Protein AF-A0A851IN87-F1 (afdb_monomer_lite)

Radius of gyration: 16.34 Å; chains: 1; bounding box: 38×36×39 Å

Secondary structure (DSSP, 8-state):
-HHHHHHHHHHHHHHTT--S----HHHHHHHHHH-TT-HHHHHHHHHHHHHHHHTPPEEEEEEEETTEEEEEEEETTEEEEEETTEEEEEEE-SSSEEEEEEEEEETTEEEEE-HHHHHHHHHTT-TTHHHHHHHHHHHHHHH-TTEEPPHHHHHHHTT--

Structure (mmCIF, N/CA/C/O backbone):
data_AF-A0A851IN87-F1
#
_entry.id   AF-A0A851IN87-F1
#
loop_
_atom_site.group_PDB
_atom_site.id
_atom_site.type_symbol
_atom_site.label_atom_id
_atom_site.label_alt_id
_atom_site.label_comp_id
_atom_site.label_asym_id
_atom_site.label_entity_id
_atom_site.label_seq_id
_atom_site.pdbx_PDB_ins_code
_atom_site.Cartn_x
_atom_site.Cartn_y
_atom_site.Cartn_z
_atom_site.occupancy
_atom_site.B_iso_or_equiv
_atom_site.auth_seq_id
_atom_site.auth_comp_id
_atom_site.auth_asym_id
_atom_site.auth_atom_id
_atom_site.pdbx_PDB_model_num
ATOM 1 N N . MET A 1 1 ? 24.104 13.367 -6.717 1.00 40.41 1 MET A N 1
ATOM 2 C CA . MET A 1 1 ? 24.932 12.314 -6.075 1.00 40.41 1 MET A CA 1
ATOM 3 C C . MET A 1 1 ? 24.944 12.379 -4.543 1.00 40.41 1 MET A C 1
ATOM 5 O O . MET A 1 1 ? 24.810 11.331 -3.934 1.00 40.41 1 MET A O 1
ATOM 9 N N . LYS A 1 2 ? 25.001 13.558 -3.898 1.00 27.25 2 LYS A N 1
ATOM 10 C CA . LYS A 1 2 ? 25.025 13.669 -2.419 1.00 27.25 2 LYS A CA 1
ATOM 11 C C . LYS A 1 2 ? 23.748 13.186 -1.693 1.00 27.25 2 LYS A C 1
ATOM 13 O O . LYS A 1 2 ? 23.865 12.519 -0.676 1.00 27.25 2 LYS A O 1
ATOM 18 N N . LYS A 1 3 ? 22.544 13.428 -2.243 1.00 33.16 3 LYS A N 1
ATOM 19 C CA . LYS A 1 3 ? 21.268 12.929 -1.669 1.00 33.16 3 LYS A CA 1
ATOM 20 C C . LYS A 1 3 ? 21.149 11.391 -1.667 1.00 33.16 3 LYS A C 1
ATOM 22 O O . LYS A 1 3 ? 20.594 10.836 -0.731 1.00 33.16 3 LYS A O 1
ATOM 27 N N . LYS A 1 4 ? 21.722 10.712 -2.674 1.00 37.81 4 LYS A N 1
ATOM 28 C CA . LYS A 1 4 ? 21.667 9.243 -2.827 1.00 37.81 4 LYS A CA 1
ATOM 29 C C . LYS A 1 4 ? 22.484 8.503 -1.759 1.00 37.81 4 LYS A C 1
ATOM 31 O O . LYS A 1 4 ? 22.032 7.499 -1.234 1.00 37.81 4 LYS A O 1
ATOM 36 N N . ILE A 1 5 ? 23.663 9.024 -1.409 1.00 38.59 5 ILE A N 1
ATOM 37 C CA . ILE A 1 5 ? 24.523 8.446 -0.359 1.00 38.59 5 ILE A CA 1
ATOM 38 C C . ILE A 1 5 ? 23.928 8.699 1.034 1.00 38.59 5 ILE A C 1
ATOM 40 O O . ILE A 1 5 ? 24.008 7.837 1.903 1.00 38.59 5 ILE A O 1
ATOM 44 N N . LEU A 1 6 ? 23.286 9.854 1.231 1.00 33.50 6 LEU A N 1
ATOM 45 C CA . LEU A 1 6 ? 22.646 10.198 2.499 1.00 33.50 6 LEU A CA 1
ATOM 46 C C . LEU A 1 6 ? 21.466 9.263 2.822 1.00 33.50 6 LEU A C 1
ATOM 48 O O . LEU A 1 6 ? 21.376 8.792 3.948 1.00 33.50 6 LEU A O 1
ATOM 52 N N . LEU A 1 7 ? 20.623 8.933 1.834 1.00 41.22 7 LEU A N 1
ATOM 53 C CA . LEU A 1 7 ? 19.528 7.961 1.983 1.00 41.22 7 LEU A CA 1
ATOM 54 C C . LEU A 1 7 ? 20.041 6.570 2.381 1.00 41.22 7 LEU A C 1
ATOM 56 O O . LEU A 1 7 ? 19.538 5.983 3.331 1.00 41.22 7 LEU A O 1
ATOM 60 N N . ILE A 1 8 ? 21.104 6.087 1.731 1.00 44.84 8 ILE A N 1
ATOM 61 C CA . ILE A 1 8 ? 21.725 4.789 2.049 1.00 44.84 8 ILE A CA 1
ATOM 62 C C . ILE A 1 8 ? 22.285 4.770 3.486 1.00 44.84 8 ILE A C 1
ATOM 64 O O . ILE A 1 8 ? 22.108 3.792 4.208 1.00 44.84 8 ILE A O 1
ATOM 68 N N . LEU A 1 9 ? 22.927 5.855 3.937 1.00 33.09 9 LEU A N 1
ATOM 69 C CA . LEU A 1 9 ? 23.493 5.957 5.292 1.00 33.09 9 LEU A CA 1
ATOM 70 C C . LEU A 1 9 ? 22.427 6.111 6.390 1.00 33.09 9 LEU A C 1
ATOM 72 O O . LEU A 1 9 ? 22.614 5.606 7.500 1.00 33.09 9 LEU A O 1
ATOM 76 N N . ILE A 1 10 ? 21.311 6.783 6.088 1.00 40.56 10 ILE A N 1
ATOM 77 C CA . ILE A 1 10 ? 20.141 6.861 6.975 1.00 40.56 10 ILE A CA 1
ATOM 78 C C . ILE A 1 10 ? 19.517 5.465 7.130 1.00 40.56 10 ILE A C 1
ATOM 80 O O . ILE A 1 10 ? 19.221 5.049 8.248 1.00 40.56 10 ILE A O 1
ATOM 84 N N . PHE A 1 11 ? 19.422 4.697 6.042 1.00 39.81 11 PHE A N 1
ATOM 85 C CA . PHE A 1 11 ? 18.902 3.327 6.053 1.00 39.81 11 PHE A CA 1
ATOM 86 C C . PHE A 1 11 ? 19.724 2.367 6.925 1.00 39.81 11 PHE A C 1
ATOM 88 O O . PHE A 1 11 ? 19.151 1.625 7.721 1.00 39.81 11 PHE A O 1
ATOM 95 N N . ILE A 1 12 ? 21.060 2.415 6.845 1.00 44.03 12 ILE A N 1
ATOM 96 C CA . ILE A 1 12 ? 21.939 1.563 7.671 1.00 44.03 12 ILE A CA 1
ATOM 97 C C . ILE A 1 12 ? 21.730 1.831 9.175 1.00 44.03 12 ILE A C 1
ATOM 99 O O . ILE A 1 12 ? 21.765 0.897 9.973 1.00 44.03 12 ILE A O 1
ATOM 103 N N . ASN A 1 13 ? 21.466 3.083 9.565 1.00 29.50 13 ASN A N 1
ATOM 104 C CA . ASN A 1 13 ? 21.240 3.452 10.968 1.00 29.50 13 ASN A CA 1
ATOM 105 C C . ASN A 1 13 ? 19.830 3.124 11.484 1.00 29.50 13 ASN A C 1
ATOM 107 O O . ASN A 1 13 ? 19.655 2.957 12.686 1.00 29.50 13 ASN A O 1
ATOM 111 N N . ILE A 1 14 ? 18.822 3.029 10.612 1.00 36.50 14 ILE A N 1
ATOM 112 C CA . ILE A 1 14 ? 17.456 2.649 11.014 1.00 36.50 14 ILE A CA 1
ATOM 113 C C . ILE A 1 14 ? 17.359 1.128 11.222 1.00 36.50 14 ILE A C 1
ATOM 115 O O . ILE A 1 14 ? 16.687 0.670 12.145 1.00 36.50 14 ILE A O 1
ATOM 119 N N . PHE A 1 15 ? 18.076 0.335 10.420 1.00 33.19 15 PHE A N 1
ATOM 120 C CA . PHE A 1 15 ? 18.053 -1.131 10.503 1.00 33.19 15 PHE A CA 1
ATOM 121 C C . PHE A 1 15 ? 18.771 -1.716 11.728 1.00 33.19 15 PHE A C 1
ATOM 123 O O . PHE A 1 15 ? 18.466 -2.840 12.118 1.00 33.19 15 PHE A O 1
ATOM 130 N N . SER A 1 16 ? 19.672 -0.976 12.380 1.00 28.83 16 SER A N 1
ATOM 131 C CA . SER A 1 16 ? 20.327 -1.428 13.617 1.00 28.83 16 SER A CA 1
ATOM 132 C C . SER A 1 16 ? 19.415 -1.398 14.853 1.00 28.83 16 SER A C 1
ATOM 134 O O . SER A 1 16 ? 19.789 -1.953 15.884 1.00 28.83 16 SER A O 1
ATOM 136 N N . TYR A 1 17 ? 18.215 -0.810 14.753 1.00 29.94 17 TYR A N 1
ATOM 137 C CA . TYR A 1 17 ? 17.242 -0.721 15.851 1.00 29.94 17 TYR A CA 1
ATOM 138 C C . TYR A 1 17 ? 16.038 -1.669 15.724 1.00 29.94 17 TYR A C 1
ATOM 140 O O . TYR A 1 17 ? 15.262 -1.787 16.672 1.00 29.94 17 TYR A O 1
ATOM 148 N N . PHE A 1 18 ? 15.872 -2.374 14.601 1.00 30.39 18 PHE A N 1
ATOM 149 C CA . PHE A 1 18 ? 14.750 -3.296 14.405 1.00 30.39 18 PHE A CA 1
ATOM 150 C C . PHE A 1 18 ? 15.168 -4.742 14.671 1.00 30.39 18 PHE A C 1
ATOM 152 O O . PHE A 1 18 ? 15.762 -5.411 13.828 1.00 30.39 18 PHE A O 1
ATOM 159 N N . SER A 1 19 ? 14.827 -5.236 15.860 1.00 32.34 19 SER A N 1
ATOM 160 C CA . SER A 1 19 ? 14.844 -6.668 16.154 1.00 32.34 19 SER A CA 1
ATOM 161 C C . SER A 1 19 ? 13.511 -7.315 15.755 1.00 32.34 19 SER A C 1
ATOM 163 O O . SER A 1 19 ? 12.459 -6.704 15.899 1.00 32.34 19 SER A O 1
ATOM 165 N N . ALA A 1 20 ? 13.602 -8.564 15.285 1.00 30.34 20 ALA A N 1
ATOM 166 C CA . ALA A 1 20 ? 12.536 -9.513 14.935 1.00 30.34 20 ALA A CA 1
ATOM 167 C C . ALA A 1 20 ? 12.011 -9.519 13.476 1.00 30.34 20 ALA A C 1
ATOM 169 O O . ALA A 1 20 ? 11.171 -8.734 13.047 1.00 30.34 20 ALA A O 1
ATOM 170 N N . SER A 1 21 ? 12.455 -10.564 12.760 1.00 33.31 21 SER A N 1
ATOM 171 C CA . SER A 1 21 ? 12.082 -11.021 11.407 1.00 33.31 21 SER A CA 1
ATOM 172 C C . SER A 1 21 ? 12.597 -10.181 10.232 1.00 33.31 21 SER A C 1
ATOM 174 O O . SER A 1 21 ? 11.859 -9.742 9.354 1.00 33.31 21 SER A O 1
ATOM 176 N N . THR A 1 22 ? 13.919 -10.020 10.186 1.00 34.59 22 THR A N 1
ATOM 177 C CA . THR A 1 22 ? 14.648 -9.483 9.038 1.00 34.59 22 THR A CA 1
ATOM 178 C C . THR A 1 22 ? 14.456 -10.370 7.811 1.00 34.59 22 THR A C 1
ATOM 180 O O . THR A 1 22 ? 15.062 -11.431 7.669 1.00 34.59 22 THR A O 1
ATOM 183 N N . ILE A 1 23 ? 13.623 -9.906 6.884 1.00 42.94 23 ILE A N 1
ATOM 184 C CA . ILE A 1 23 ? 13.813 -10.221 5.471 1.00 42.94 23 ILE A CA 1
ATOM 185 C C . ILE A 1 23 ? 15.237 -9.800 5.132 1.00 42.94 23 ILE A C 1
ATOM 187 O O . ILE A 1 23 ? 15.632 -8.663 5.393 1.00 42.94 23 ILE A O 1
ATOM 191 N N . ASP A 1 24 ? 16.013 -10.725 4.581 1.00 44.19 24 ASP A N 1
ATOM 192 C CA . ASP A 1 24 ? 17.379 -10.448 4.170 1.00 44.19 24 ASP A CA 1
ATOM 193 C C . ASP A 1 24 ? 17.365 -9.687 2.835 1.00 44.19 24 ASP A C 1
ATOM 195 O O . ASP A 1 24 ? 17.694 -10.218 1.772 1.00 44.19 24 ASP A O 1
ATOM 199 N N . LEU A 1 25 ? 16.941 -8.419 2.899 1.00 42.78 25 LEU A N 1
ATOM 200 C CA . LEU A 1 25 ? 16.998 -7.479 1.782 1.00 42.78 25 LEU A CA 1
ATOM 201 C C . LEU A 1 25 ? 18.437 -7.373 1.258 1.00 42.78 25 LEU A C 1
ATOM 203 O O . LEU A 1 25 ? 18.640 -7.160 0.071 1.00 42.78 25 LEU A O 1
ATOM 207 N N . SER A 1 26 ? 19.432 -7.613 2.123 1.00 45.50 26 SER A N 1
ATOM 208 C CA . SER A 1 26 ? 20.843 -7.665 1.748 1.00 45.50 26 SER A CA 1
ATOM 209 C C . SER A 1 26 ? 21.179 -8.890 0.887 1.00 45.50 26 SER A C 1
ATOM 211 O O . SER A 1 26 ? 21.930 -8.764 -0.075 1.00 45.50 26 SER A O 1
ATOM 213 N N . SER A 1 27 ? 20.576 -10.057 1.142 1.00 44.97 27 SER A N 1
ATOM 214 C CA . SER A 1 27 ? 20.674 -11.239 0.272 1.00 44.97 27 SER A CA 1
ATOM 215 C C . SER A 1 27 ? 19.955 -11.026 -1.052 1.00 44.97 27 SER A C 1
ATOM 217 O O . SER A 1 27 ? 20.481 -11.428 -2.089 1.00 44.97 27 SER A O 1
ATOM 219 N N . PHE A 1 28 ? 18.806 -10.351 -1.047 1.00 50.88 28 PHE A N 1
ATOM 220 C CA . PHE A 1 28 ? 18.098 -10.002 -2.275 1.00 50.88 28 PHE A CA 1
ATOM 221 C C . PHE A 1 28 ? 18.876 -8.980 -3.119 1.00 50.88 28 PHE A C 1
ATOM 223 O O . PHE A 1 28 ? 19.127 -9.208 -4.302 1.00 50.88 28 PHE A O 1
ATOM 230 N N . GLU A 1 29 ? 19.377 -7.911 -2.496 1.00 51.06 29 GLU A N 1
ATOM 231 C CA . GLU A 1 29 ? 20.294 -6.954 -3.117 1.00 51.06 29 GLU A CA 1
ATOM 232 C C . GLU A 1 29 ? 21.553 -7.634 -3.648 1.00 51.06 29 GLU A C 1
ATOM 234 O O . GLU A 1 29 ? 22.019 -7.295 -4.731 1.00 51.06 29 GLU A O 1
ATOM 239 N N . ARG A 1 30 ? 22.117 -8.594 -2.907 1.00 52.88 30 ARG A N 1
ATOM 240 C CA . ARG A 1 30 ? 23.294 -9.360 -3.328 1.00 52.88 30 ARG A CA 1
ATOM 241 C C . ARG A 1 30 ? 22.975 -10.269 -4.512 1.00 52.88 30 ARG A C 1
ATOM 243 O O . ARG A 1 30 ? 23.817 -10.404 -5.391 1.00 52.88 30 ARG A O 1
ATOM 250 N N . GLN A 1 31 ? 21.785 -10.866 -4.562 1.00 50.28 31 GLN A N 1
ATOM 251 C CA . GLN A 1 31 ? 21.326 -11.659 -5.706 1.00 50.28 31 GLN A CA 1
ATOM 252 C C . GLN A 1 31 ? 21.125 -10.792 -6.954 1.00 50.28 31 GLN A C 1
ATOM 254 O O . GLN A 1 31 ? 21.576 -11.186 -8.025 1.00 50.28 31 GLN A O 1
ATOM 259 N N . LEU A 1 32 ? 20.543 -9.597 -6.815 1.00 51.88 32 LEU A N 1
ATOM 260 C CA . LEU A 1 32 ? 20.404 -8.648 -7.924 1.00 51.88 32 LEU A CA 1
ATOM 261 C C . LEU A 1 32 ? 21.761 -8.084 -8.379 1.00 51.88 32 LEU A C 1
ATOM 263 O O . LEU A 1 32 ? 22.045 -8.060 -9.571 1.00 51.88 32 LEU A O 1
ATOM 267 N N . LYS A 1 33 ? 22.636 -7.689 -7.443 1.00 53.59 33 LYS A N 1
ATOM 268 C CA . LYS A 1 33 ? 23.959 -7.108 -7.747 1.00 53.59 33 LYS A CA 1
ATOM 269 C C . LYS A 1 33 ? 24.956 -8.118 -8.323 1.00 53.59 33 LYS A C 1
ATOM 271 O O . LYS A 1 33 ? 25.796 -7.725 -9.124 1.00 53.59 33 LYS A O 1
ATOM 276 N N . ASN A 1 34 ? 24.891 -9.392 -7.925 1.00 49.38 34 ASN A N 1
ATOM 277 C CA . ASN A 1 34 ? 25.868 -10.410 -8.337 1.00 49.38 34 ASN A CA 1
ATOM 278 C C . ASN A 1 34 ? 25.417 -11.268 -9.526 1.00 49.38 34 ASN A C 1
ATOM 280 O O . ASN A 1 34 ? 26.150 -12.174 -9.928 1.00 49.38 34 ASN A O 1
ATOM 284 N N . CYS A 1 35 ? 24.232 -11.035 -10.094 1.00 49.19 35 CYS A N 1
ATOM 285 C CA . CYS A 1 35 ? 23.772 -11.836 -11.217 1.00 49.19 35 CYS A CA 1
ATOM 286 C C . CYS A 1 35 ? 24.132 -11.201 -12.565 1.00 49.19 35 CYS A C 1
ATOM 288 O O . CYS A 1 35 ? 23.351 -10.467 -13.161 1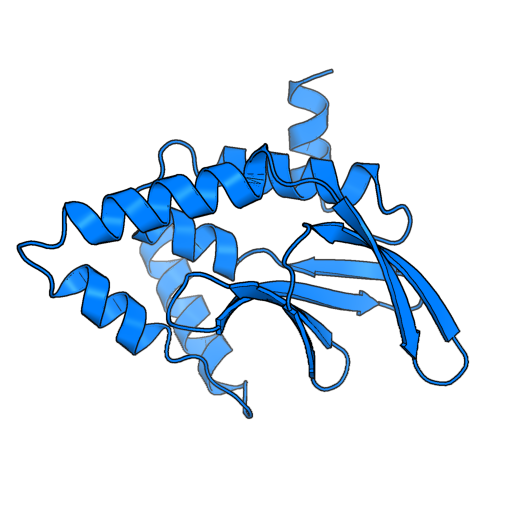.00 49.19 35 CYS A O 1
ATOM 290 N N . ASN A 1 36 ? 25.294 -11.575 -13.106 1.00 44.78 36 ASN A N 1
ATOM 291 C CA . ASN A 1 36 ? 25.767 -11.155 -14.435 1.00 44.78 36 ASN A CA 1
ATOM 292 C C . ASN A 1 36 ? 24.919 -11.702 -15.618 1.00 44.78 36 ASN A C 1
ATOM 294 O O . ASN A 1 36 ? 25.268 -11.480 -16.777 1.00 44.78 36 ASN A O 1
ATOM 298 N N . HIS A 1 37 ? 23.834 -12.449 -15.354 1.00 42.19 37 HIS A N 1
ATOM 299 C CA . HIS A 1 37 ? 22.984 -13.094 -16.368 1.00 42.19 37 HIS A CA 1
ATOM 300 C C . HIS A 1 37 ? 21.512 -13.284 -15.920 1.00 42.19 37 HIS A C 1
ATOM 302 O O . HIS A 1 37 ? 20.881 -14.283 -16.255 1.00 42.19 37 HIS A O 1
ATOM 308 N N . CYS A 1 38 ? 20.944 -12.351 -15.143 1.00 48.97 38 CYS A N 1
ATOM 309 C CA . CYS A 1 38 ? 19.554 -12.437 -14.648 1.00 48.97 38 CYS A CA 1
ATOM 310 C C . CYS A 1 38 ? 18.529 -11.640 -15.471 1.00 48.97 38 CYS A C 1
ATOM 312 O O . CYS A 1 38 ? 17.507 -11.225 -14.927 1.00 48.97 38 CYS A O 1
ATOM 314 N N . SER A 1 39 ? 18.734 -11.469 -16.781 1.00 49.44 39 SER A N 1
ATOM 315 C CA . SER A 1 39 ? 17.782 -10.729 -17.629 1.00 49.44 39 SER A CA 1
ATOM 316 C C . SER A 1 39 ? 16.345 -11.278 -17.552 1.00 49.44 39 SER A C 1
ATOM 318 O O . SER A 1 39 ? 15.391 -10.513 -17.664 1.00 49.44 39 SER A O 1
ATOM 320 N N . GLY A 1 40 ? 16.175 -12.582 -17.295 1.00 49.75 40 GLY A N 1
ATOM 321 C CA . GLY A 1 40 ? 14.861 -13.211 -17.116 1.00 49.75 40 GLY A CA 1
ATOM 322 C C . GLY A 1 40 ? 14.200 -12.965 -15.752 1.00 49.75 40 GLY A C 1
ATOM 323 O O . GLY A 1 40 ? 12.998 -12.723 -15.698 1.00 49.75 40 GLY A O 1
ATOM 324 N N . ILE A 1 41 ? 14.964 -12.993 -14.652 1.00 51.22 41 ILE A N 1
ATOM 325 C CA . ILE A 1 41 ? 14.421 -12.859 -13.284 1.00 51.22 41 ILE A CA 1
ATOM 326 C C . ILE A 1 41 ? 14.109 -11.393 -12.964 1.00 51.22 41 ILE A C 1
ATOM 328 O O . ILE A 1 41 ? 13.072 -11.101 -12.372 1.00 51.22 41 ILE A O 1
ATOM 332 N N . GLU A 1 42 ? 14.973 -10.468 -13.393 1.00 57.62 42 GLU A N 1
ATOM 333 C CA . GLU A 1 42 ? 14.750 -9.024 -13.245 1.00 57.62 42 GLU A CA 1
ATOM 334 C C . GLU A 1 42 ? 13.518 -8.575 -14.045 1.00 57.62 42 GLU A C 1
ATOM 336 O O . GLU A 1 42 ? 12.668 -7.855 -13.521 1.00 57.62 42 GLU A O 1
ATOM 341 N N . GLY A 1 43 ? 13.370 -9.075 -15.279 1.00 64.12 43 GLY A N 1
ATOM 342 C CA . GLY A 1 43 ? 12.204 -8.817 -16.124 1.00 64.12 43 GLY A CA 1
ATOM 343 C C . GLY A 1 43 ? 10.901 -9.355 -15.529 1.00 64.12 43 GLY A C 1
ATOM 344 O O . GLY A 1 43 ? 9.921 -8.617 -15.445 1.00 64.12 43 GLY A O 1
ATOM 345 N N . GLU A 1 44 ? 10.885 -10.607 -15.057 1.00 66.31 44 GLU A N 1
ATOM 346 C CA . GLU A 1 44 ? 9.686 -11.199 -14.449 1.00 66.31 44 GLU A CA 1
ATOM 347 C C . GLU A 1 44 ? 9.270 -10.465 -13.164 1.00 66.31 44 GLU A C 1
ATOM 349 O O . GLU A 1 44 ? 8.087 -10.167 -12.972 1.00 66.31 44 GLU A O 1
ATOM 354 N N . LEU A 1 45 ? 10.233 -10.123 -12.304 1.00 68.44 45 LEU A N 1
ATOM 355 C CA . LEU A 1 45 ? 9.985 -9.352 -11.088 1.00 68.44 45 LEU A CA 1
ATOM 356 C C . LEU A 1 45 ? 9.440 -7.957 -11.410 1.00 68.44 45 LEU A C 1
ATOM 358 O O . LEU A 1 45 ? 8.442 -7.542 -10.821 1.00 68.44 45 LEU A O 1
ATOM 362 N N . LYS A 1 46 ? 10.063 -7.248 -12.359 1.00 73.50 46 LYS A N 1
ATOM 363 C CA . LYS A 1 46 ? 9.627 -5.924 -12.816 1.00 73.50 46 LYS A CA 1
ATOM 364 C C . LYS A 1 46 ? 8.180 -5.956 -13.297 1.00 73.50 46 LYS A C 1
ATOM 366 O O . LYS A 1 46 ? 7.363 -5.186 -12.796 1.00 73.50 46 LYS A O 1
ATOM 371 N N . THR A 1 47 ? 7.837 -6.883 -14.192 1.00 74.50 47 THR A N 1
ATOM 372 C CA . THR A 1 47 ? 6.466 -7.025 -14.704 1.00 74.50 47 THR A CA 1
ATOM 373 C C . THR A 1 47 ? 5.471 -7.345 -13.589 1.00 74.50 47 THR A C 1
ATOM 375 O O . THR A 1 47 ? 4.387 -6.765 -13.546 1.00 74.50 47 THR A O 1
ATOM 378 N N . ARG A 1 48 ? 5.827 -8.230 -12.649 1.00 74.12 48 ARG A N 1
ATOM 379 C CA . ARG A 1 48 ? 4.960 -8.555 -11.506 1.00 74.12 48 ARG A CA 1
ATOM 380 C C . ARG A 1 48 ? 4.734 -7.357 -10.589 1.00 74.12 48 ARG A C 1
ATOM 382 O O . ARG A 1 48 ? 3.597 -7.121 -10.194 1.00 74.12 48 ARG A O 1
ATOM 389 N N . LEU A 1 49 ? 5.782 -6.600 -10.266 1.00 75.56 49 LEU A N 1
ATOM 390 C CA . LEU A 1 49 ? 5.679 -5.406 -9.426 1.00 75.56 49 LEU A CA 1
ATOM 391 C C . LEU A 1 49 ? 4.831 -4.321 -10.090 1.00 75.56 49 LEU A C 1
ATOM 393 O O . LEU A 1 49 ? 3.982 -3.721 -9.437 1.00 75.56 49 LEU A O 1
ATOM 397 N N . GLU A 1 50 ? 5.021 -4.091 -11.388 1.00 78.62 50 GLU A N 1
ATOM 398 C CA . GLU A 1 50 ? 4.222 -3.121 -12.139 1.00 78.62 50 GLU A CA 1
ATOM 399 C C . GLU A 1 50 ? 2.743 -3.510 -12.163 1.00 78.62 50 GLU A C 1
ATOM 401 O O . GLU A 1 50 ? 1.895 -2.682 -11.821 1.00 78.62 50 GLU A O 1
ATOM 406 N N . LYS A 1 51 ? 2.439 -4.778 -12.465 1.00 79.94 51 LYS A N 1
ATOM 407 C CA . LYS A 1 51 ? 1.074 -5.311 -12.412 1.00 79.94 51 LYS A CA 1
ATOM 408 C C . LYS A 1 51 ? 0.462 -5.147 -11.022 1.00 79.94 51 LYS A C 1
ATOM 410 O O . LYS A 1 51 ? -0.656 -4.662 -10.874 1.00 79.94 51 LYS A O 1
ATOM 415 N N . PHE A 1 52 ? 1.222 -5.495 -9.992 1.00 76.94 52 PHE A N 1
ATOM 416 C CA . PHE A 1 52 ? 0.794 -5.393 -8.608 1.00 76.94 52 PHE A CA 1
ATOM 417 C C . PHE A 1 52 ? 0.406 -3.952 -8.209 1.00 76.94 52 PHE A C 1
ATOM 419 O O . PHE A 1 52 ? -0.670 -3.698 -7.666 1.00 76.94 52 PHE A O 1
ATOM 426 N N . ILE A 1 53 ? 1.260 -2.984 -8.538 1.00 79.94 53 ILE A N 1
ATOM 427 C CA . ILE A 1 53 ? 1.086 -1.565 -8.195 1.00 79.94 53 ILE A CA 1
ATOM 428 C C . ILE A 1 53 ? -0.060 -0.916 -8.972 1.00 79.94 53 ILE A C 1
ATOM 430 O O . ILE A 1 53 ? -0.755 -0.045 -8.437 1.00 79.94 53 ILE A O 1
ATOM 434 N N . LEU A 1 54 ? -0.242 -1.290 -10.238 1.00 80.25 54 LEU A N 1
ATOM 435 C CA . LEU A 1 54 ? -1.090 -0.549 -11.172 1.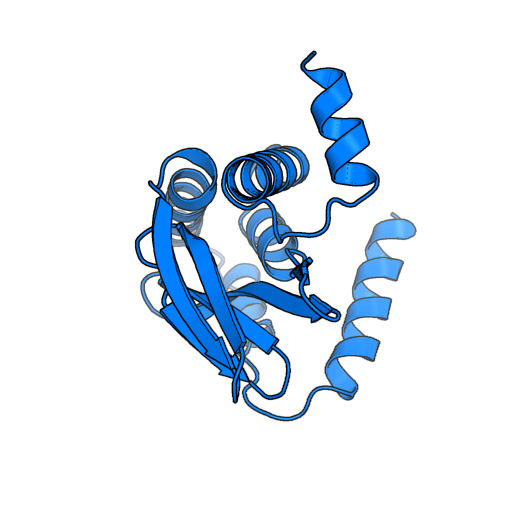00 80.25 54 LEU A CA 1
ATOM 436 C C . LEU A 1 54 ? -2.422 -1.236 -11.469 1.00 80.25 54 LEU A C 1
ATOM 438 O O . LEU A 1 54 ? -3.416 -0.542 -11.675 1.00 80.25 54 LEU A O 1
ATOM 442 N N . GLU A 1 55 ? -2.458 -2.565 -11.462 1.00 81.31 55 GLU A N 1
ATOM 443 C CA . GLU A 1 55 ? -3.568 -3.338 -12.024 1.00 81.31 55 GLU A CA 1
ATOM 444 C C . GLU A 1 55 ? -4.309 -4.164 -10.979 1.00 81.31 55 GLU A C 1
ATOM 446 O O . GLU A 1 55 ? -5.521 -4.305 -11.094 1.00 81.31 55 GLU A O 1
ATOM 451 N N . GLU A 1 56 ? -3.624 -4.682 -9.952 1.00 82.50 56 GLU A N 1
ATOM 452 C CA . GLU A 1 56 ? -4.270 -5.598 -9.003 1.00 82.50 56 GLU A CA 1
ATOM 453 C C . GLU A 1 56 ? -5.452 -4.941 -8.289 1.00 82.50 56 GLU A C 1
ATOM 455 O O . GLU A 1 56 ? -5.366 -3.810 -7.793 1.00 82.50 56 GLU A O 1
ATOM 460 N N . ASP A 1 57 ? -6.564 -5.672 -8.249 1.00 84.69 57 ASP A N 1
ATOM 461 C CA . ASP A 1 57 ? -7.783 -5.251 -7.575 1.00 84.69 57 ASP A CA 1
ATOM 462 C C . ASP A 1 57 ? -7.572 -5.163 -6.064 1.00 84.69 57 ASP A C 1
ATOM 464 O O . ASP A 1 57 ? -6.694 -5.808 -5.490 1.00 84.69 57 ASP A O 1
ATOM 468 N N . PHE A 1 58 ? -8.432 -4.406 -5.391 1.00 88.69 58 PHE A N 1
ATOM 469 C CA . PHE A 1 58 ? -8.462 -4.367 -3.934 1.00 88.69 58 PHE A CA 1
ATOM 470 C C . PHE A 1 58 ? -9.576 -5.256 -3.389 1.00 88.69 58 PHE A C 1
ATOM 472 O O . PHE A 1 58 ? -10.662 -5.330 -3.965 1.00 88.69 58 PHE A O 1
ATOM 479 N N . TYR A 1 59 ? -9.334 -5.879 -2.239 1.00 87.38 59 TYR A N 1
ATOM 480 C CA . TYR A 1 59 ? -10.348 -6.612 -1.489 1.00 87.38 59 TYR A CA 1
ATOM 481 C C . TYR A 1 59 ? -10.497 -6.049 -0.078 1.00 87.38 59 TYR A C 1
ATOM 483 O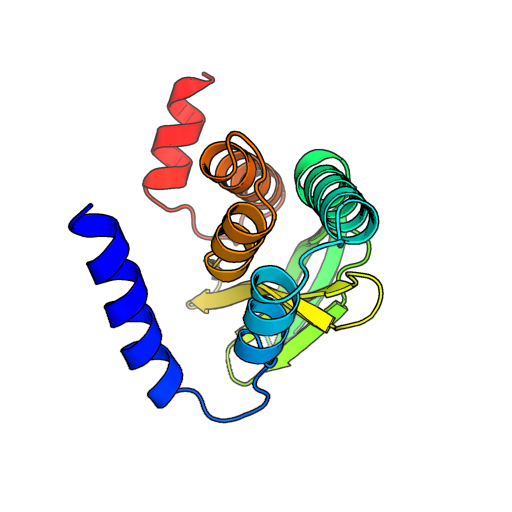 O . TYR A 1 59 ? -9.573 -5.451 0.476 1.00 87.38 59 TYR A O 1
ATOM 491 N N . GLU A 1 60 ? -11.685 -6.222 0.494 1.00 91.62 60 GLU A N 1
ATOM 492 C CA . GLU A 1 60 ? -11.982 -5.780 1.851 1.00 91.62 60 GLU A CA 1
ATOM 493 C C . GLU A 1 60 ? -11.264 -6.669 2.875 1.00 91.62 60 GLU A C 1
ATOM 495 O O . GLU A 1 60 ? -11.452 -7.886 2.912 1.00 91.62 60 GLU A O 1
ATOM 500 N N . PHE A 1 61 ? -10.471 -6.045 3.738 1.00 89.62 61 PHE A N 1
ATOM 501 C CA . PHE A 1 61 ? -9.770 -6.678 4.839 1.00 89.62 61 PHE A CA 1
ATOM 502 C C . PHE A 1 61 ? -10.291 -6.143 6.173 1.00 89.62 61 PHE A C 1
ATOM 504 O O . PHE A 1 61 ? -10.380 -4.933 6.403 1.00 89.62 61 PHE A O 1
ATOM 511 N N . ASN A 1 62 ? -10.635 -7.073 7.063 1.00 90.19 62 ASN A N 1
ATOM 512 C CA . ASN A 1 62 ? -11.109 -6.769 8.404 1.00 90.19 62 ASN A CA 1
ATOM 513 C C . ASN A 1 62 ? -9.957 -6.950 9.395 1.00 90.19 62 ASN A C 1
ATOM 515 O O . ASN A 1 62 ? -9.433 -8.052 9.552 1.00 90.19 62 ASN A O 1
ATOM 519 N N . TYR A 1 63 ? -9.593 -5.869 10.077 1.00 86.31 63 TYR A N 1
ATOM 520 C CA . TYR A 1 63 ? -8.545 -5.838 11.088 1.00 86.31 63 TYR A CA 1
ATOM 521 C C . TYR A 1 63 ? -9.161 -5.602 12.462 1.00 86.31 63 TYR A C 1
ATOM 523 O O . TYR A 1 63 ? -9.823 -4.591 12.692 1.00 86.31 63 TYR A O 1
ATOM 531 N N . ASN A 1 64 ? -8.925 -6.530 13.383 1.00 85.81 64 ASN A N 1
ATOM 532 C CA . ASN A 1 64 ? -9.365 -6.401 14.764 1.00 85.81 64 ASN A CA 1
ATOM 533 C C . ASN A 1 64 ? -8.144 -6.157 15.647 1.00 85.81 64 ASN A C 1
ATOM 535 O O . ASN A 1 64 ? -7.225 -6.974 15.665 1.00 85.81 64 ASN A O 1
ATOM 539 N N . GLU A 1 65 ? -8.163 -5.069 16.409 1.00 80.62 65 GLU A N 1
ATOM 540 C CA . GLU A 1 65 ? -7.132 -4.768 17.394 1.00 80.62 65 GLU A CA 1
ATOM 541 C C . GLU A 1 65 ? -7.779 -4.511 18.747 1.00 80.62 65 GLU A C 1
ATOM 543 O O . GLU A 1 65 ? -8.423 -3.484 18.966 1.00 80.62 65 GLU A O 1
ATOM 548 N N . LYS A 1 66 ? -7.592 -5.451 19.679 1.00 82.94 66 LYS A N 1
ATOM 549 C CA . LYS A 1 66 ? -8.234 -5.420 20.999 1.00 82.94 66 LYS A CA 1
ATOM 550 C C . LYS A 1 66 ? -9.757 -5.249 20.849 1.00 82.94 66 LYS A C 1
ATOM 552 O O . LYS A 1 66 ? -10.426 -6.171 20.394 1.00 82.94 66 LYS A O 1
ATOM 557 N N . ASN A 1 67 ? -10.283 -4.074 21.198 1.00 83.00 67 ASN A N 1
ATOM 558 C CA . ASN A 1 67 ? -11.711 -3.747 21.165 1.00 83.00 67 ASN A CA 1
ATOM 559 C C . ASN A 1 67 ? -12.114 -2.905 19.944 1.00 83.00 67 ASN A C 1
ATOM 561 O O . ASN A 1 67 ? -13.284 -2.555 19.798 1.00 83.00 67 ASN A O 1
ATOM 565 N N . GLU A 1 68 ? -11.164 -2.565 19.077 1.00 85.62 68 GLU A N 1
ATOM 566 C CA . GLU A 1 68 ? -11.391 -1.749 17.892 1.00 85.62 68 GLU A CA 1
ATOM 567 C C . GLU A 1 68 ? -11.457 -2.631 16.647 1.00 85.62 68 GLU A C 1
ATOM 569 O O . GLU A 1 68 ? -10.690 -3.585 16.484 1.00 85.62 68 GLU A O 1
ATOM 574 N N . LYS A 1 69 ? -12.394 -2.301 15.758 1.00 89.81 69 LYS A N 1
ATOM 575 C CA . LYS A 1 69 ? -12.585 -2.991 14.485 1.00 89.81 69 LYS A CA 1
ATOM 576 C C . LYS A 1 69 ? -12.387 -1.998 13.361 1.00 89.81 69 LYS A C 1
ATOM 578 O O . LYS A 1 69 ? -13.078 -0.985 13.289 1.00 89.81 69 LYS A O 1
ATOM 583 N N . TYR A 1 70 ? -11.463 -2.327 12.479 1.00 88.94 70 TYR A N 1
ATOM 584 C CA . TYR A 1 70 ? -11.131 -1.545 11.309 1.00 88.94 70 TYR A CA 1
ATOM 585 C C . TYR A 1 70 ? -11.443 -2.350 10.060 1.00 88.94 70 TYR A C 1
ATOM 587 O O . TYR A 1 70 ? -11.293 -3.572 10.015 1.00 88.94 70 TYR A O 1
ATOM 595 N N . LYS A 1 71 ? -11.865 -1.632 9.030 1.00 90.81 71 LYS A N 1
ATOM 596 C CA . LYS A 1 71 ? -12.122 -2.179 7.710 1.00 90.81 71 LYS A CA 1
ATOM 597 C C . LYS A 1 71 ? -11.391 -1.310 6.706 1.00 90.81 71 LYS A C 1
ATOM 599 O O . LYS A 1 71 ? -11.592 -0.097 6.691 1.00 90.81 71 LYS A O 1
ATOM 604 N N . PHE A 1 72 ? -10.540 -1.929 5.906 1.00 90.62 72 PHE A N 1
ATOM 605 C CA . PHE A 1 72 ? -9.793 -1.253 4.855 1.00 90.62 72 PHE A CA 1
ATOM 606 C C . PHE A 1 72 ? -9.621 -2.175 3.649 1.00 90.62 72 PHE A C 1
ATOM 608 O O . PHE A 1 72 ? -9.690 -3.394 3.756 1.00 90.62 72 PHE A O 1
ATOM 615 N N . PHE A 1 73 ? -9.438 -1.584 2.482 1.00 91.00 73 PHE A N 1
ATOM 616 C CA . PHE A 1 73 ? -9.168 -2.248 1.223 1.00 91.00 73 PHE A CA 1
ATOM 617 C C . PHE A 1 73 ? -7.663 -2.421 1.040 1.00 91.00 73 PHE A C 1
ATOM 619 O O . PHE A 1 73 ? -6.922 -1.436 1.065 1.00 91.00 73 PHE A O 1
ATOM 626 N N . ILE A 1 74 ? -7.214 -3.655 0.819 1.00 87.38 74 ILE A N 1
ATOM 627 C CA . ILE A 1 74 ? -5.813 -3.965 0.506 1.00 87.38 74 ILE A CA 1
ATOM 628 C C . ILE A 1 74 ? -5.714 -4.690 -0.835 1.00 87.38 74 ILE A C 1
ATOM 630 O O . ILE A 1 74 ? -6.705 -5.270 -1.288 1.00 87.38 74 ILE A O 1
ATOM 634 N N . PRO A 1 75 ? -4.559 -4.635 -1.511 1.00 84.19 75 PRO A N 1
ATOM 635 C CA . PRO A 1 75 ? -4.402 -5.262 -2.813 1.00 84.19 75 PRO A CA 1
ATOM 636 C C . PRO A 1 75 ? -4.601 -6.779 -2.724 1.00 84.19 75 PRO A C 1
ATOM 638 O O . PRO A 1 75 ? -4.187 -7.437 -1.766 1.00 84.19 75 PRO A O 1
ATOM 641 N N . LYS A 1 76 ? -5.249 -7.361 -3.729 1.00 80.38 76 LYS A N 1
ATOM 642 C CA . LYS A 1 76 ? -5.475 -8.802 -3.809 1.00 80.38 76 LYS A CA 1
ATOM 643 C C . LYS A 1 76 ? -4.137 -9.540 -3.858 1.00 80.38 76 LYS A C 1
ATOM 645 O O . LYS A 1 76 ? -3.177 -9.092 -4.475 1.00 80.38 76 LYS A O 1
ATOM 650 N N . GLY A 1 77 ? -4.068 -10.670 -3.157 1.00 72.81 77 GLY A N 1
ATOM 651 C CA . GLY A 1 77 ? -2.825 -11.432 -3.013 1.00 72.81 77 GLY A CA 1
ATOM 652 C C . GLY A 1 77 ? -1.879 -10.914 -1.922 1.00 72.81 77 GLY A C 1
ATOM 653 O O . GLY A 1 77 ? -0.822 -11.512 -1.726 1.00 72.81 77 GLY A O 1
ATOM 654 N N . SER A 1 78 ? -2.249 -9.862 -1.175 1.00 76.81 78 SER A N 1
ATOM 655 C CA . SER A 1 78 ? -1.567 -9.509 0.076 1.00 76.81 78 SER A CA 1
ATOM 656 C C . SER A 1 78 ? -1.540 -10.680 1.055 1.00 76.81 78 SER A C 1
ATOM 658 O O . SER A 1 78 ? -2.571 -11.268 1.378 1.00 76.81 78 SER A O 1
ATOM 660 N N . ILE A 1 79 ? -0.366 -10.937 1.620 1.00 76.31 79 ILE A N 1
ATOM 661 C CA . ILE A 1 79 ? -0.201 -11.686 2.860 1.00 76.31 79 ILE A CA 1
ATOM 662 C C . ILE A 1 79 ? -0.077 -10.662 3.983 1.00 76.31 79 ILE A C 1
ATOM 664 O O . ILE A 1 79 ? 0.870 -9.874 4.024 1.00 76.31 79 ILE A O 1
ATOM 668 N N . VAL A 1 80 ? -1.029 -10.683 4.910 1.00 79.25 80 VAL A N 1
ATOM 669 C CA . VAL A 1 80 ? -1.019 -9.791 6.069 1.00 79.25 80 VAL A CA 1
ATOM 670 C C . VAL A 1 80 ? -0.287 -10.458 7.224 1.00 79.25 80 VAL A C 1
ATOM 672 O O . VAL A 1 80 ? -0.627 -11.571 7.626 1.00 79.25 80 VAL A O 1
ATOM 675 N N . LYS A 1 81 ? 0.721 -9.777 7.766 1.00 79.31 81 LYS A N 1
ATOM 676 C CA . LYS A 1 81 ? 1.444 -10.195 8.970 1.00 79.31 81 LYS A CA 1
ATOM 677 C C . LYS A 1 81 ? 1.278 -9.143 10.056 1.00 79.31 81 LYS A C 1
ATOM 679 O O . LYS A 1 81 ? 1.265 -7.950 9.777 1.00 79.31 81 LYS A O 1
ATOM 684 N N . HIS A 1 82 ? 1.180 -9.590 11.297 1.00 75.00 82 HIS A N 1
ATOM 685 C CA . HIS A 1 82 ? 1.109 -8.706 12.455 1.00 75.00 82 HIS A CA 1
ATOM 686 C C . HIS A 1 82 ? 2.476 -8.660 13.132 1.00 75.00 82 HIS A C 1
ATOM 688 O O . HIS A 1 82 ? 3.093 -9.707 13.327 1.00 75.00 82 HIS A O 1
ATOM 694 N N . SER A 1 83 ? 2.941 -7.463 13.480 1.00 70.94 83 SER A N 1
ATOM 695 C CA . SER A 1 83 ? 4.174 -7.266 14.243 1.00 70.94 83 SER A CA 1
ATOM 696 C C . SER A 1 83 ? 4.005 -6.067 15.164 1.00 70.94 83 SER A C 1
ATOM 698 O O . SER A 1 83 ? 3.894 -4.949 14.676 1.00 70.94 83 SER A O 1
ATOM 700 N N . GLU A 1 84 ? 4.019 -6.292 16.478 1.00 71.38 84 GLU A N 1
ATOM 701 C CA . GLU A 1 84 ? 3.836 -5.236 17.488 1.00 71.38 84 GLU A CA 1
ATOM 702 C C . GLU A 1 84 ? 2.606 -4.341 17.200 1.00 71.38 84 GLU A C 1
ATOM 704 O O . GLU A 1 84 ? 1.482 -4.841 17.165 1.00 71.38 84 GLU A O 1
ATOM 709 N N . ASP A 1 85 ? 2.815 -3.036 16.998 1.00 64.94 85 ASP A N 1
ATOM 710 C CA . ASP A 1 85 ? 1.828 -1.996 16.674 1.00 64.94 85 ASP A CA 1
ATOM 711 C C . ASP A 1 85 ? 1.633 -1.781 15.157 1.00 64.94 85 ASP A C 1
ATOM 713 O O . ASP A 1 85 ? 1.042 -0.786 14.718 1.00 64.94 85 ASP A O 1
ATOM 717 N N . LYS A 1 86 ? 2.144 -2.708 14.338 1.00 69.56 86 LYS A N 1
ATOM 718 C CA . LYS A 1 86 ? 2.178 -2.604 12.878 1.00 69.56 86 LYS A CA 1
ATOM 719 C C . LYS A 1 86 ? 1.448 -3.750 12.206 1.00 69.56 86 LYS A C 1
ATOM 721 O O . LYS A 1 86 ? 1.516 -4.918 12.608 1.00 69.56 86 LYS A O 1
ATOM 726 N N . LEU A 1 87 ? 0.807 -3.396 11.101 1.00 74.06 87 LEU A N 1
ATOM 727 C CA . LEU A 1 87 ? 0.257 -4.335 10.149 1.00 74.06 87 LEU A CA 1
ATOM 728 C C . LEU A 1 87 ? 1.101 -4.308 8.879 1.00 74.06 87 LEU A C 1
ATOM 730 O O . LEU A 1 87 ? 1.192 -3.313 8.167 1.00 74.06 87 LEU A O 1
ATOM 734 N N . ASN A 1 88 ? 1.731 -5.437 8.610 1.00 72.81 88 ASN A N 1
ATOM 735 C CA . ASN A 1 88 ? 2.687 -5.612 7.538 1.00 72.81 88 ASN A CA 1
ATOM 736 C C . ASN A 1 88 ? 1.965 -6.217 6.333 1.00 72.81 88 ASN A C 1
ATOM 738 O O . ASN A 1 88 ? 1.536 -7.375 6.374 1.00 72.81 88 ASN A O 1
ATOM 742 N N . LEU A 1 89 ? 1.834 -5.443 5.256 1.00 72.06 89 LEU A N 1
ATOM 743 C CA . LEU A 1 89 ? 1.301 -5.914 3.984 1.00 72.06 89 LEU A CA 1
ATOM 744 C C . LEU A 1 89 ? 2.460 -6.429 3.134 1.00 72.06 89 LEU A C 1
ATOM 746 O O . LEU A 1 89 ? 3.256 -5.689 2.553 1.00 72.06 89 LEU A O 1
ATOM 750 N N . THR A 1 90 ? 2.565 -7.749 3.103 1.00 66.94 90 THR A N 1
ATOM 751 C CA . THR A 1 90 ? 3.573 -8.458 2.323 1.00 66.94 90 THR A CA 1
ATOM 752 C C . THR A 1 90 ? 2.947 -8.880 1.004 1.00 66.94 90 THR A C 1
ATOM 754 O O . THR A 1 90 ? 1.787 -9.294 0.979 1.00 66.94 90 THR A O 1
ATOM 757 N N . PHE A 1 91 ? 3.706 -8.830 -0.083 1.00 64.12 91 PHE A N 1
ATOM 758 C CA . PHE A 1 91 ? 3.251 -9.359 -1.366 1.00 64.12 91 PHE A CA 1
ATOM 759 C C . PHE A 1 91 ? 4.145 -10.516 -1.770 1.00 64.12 91 PHE A C 1
ATOM 761 O O . PHE A 1 91 ? 5.347 -10.523 -1.505 1.00 64.12 91 PHE A O 1
ATOM 768 N N . TYR A 1 92 ? 3.530 -11.537 -2.354 1.00 51.28 92 TYR A N 1
ATOM 769 C CA . TYR A 1 92 ? 4.235 -12.746 -2.739 1.00 51.28 92 TYR A CA 1
ATOM 770 C C . TYR A 1 92 ? 4.961 -12.518 -4.072 1.00 51.28 92 TYR A C 1
ATOM 772 O O . TYR A 1 92 ? 4.315 -12.433 -5.115 1.00 51.28 92 TYR A O 1
ATOM 780 N N . ASP A 1 93 ? 6.296 -12.430 -4.057 1.00 50.62 93 ASP A N 1
ATOM 781 C CA . ASP A 1 93 ? 7.100 -12.266 -5.283 1.00 50.62 93 ASP A CA 1
ATOM 782 C C . ASP A 1 93 ? 7.391 -13.589 -6.016 1.00 50.62 93 ASP A C 1
ATOM 784 O O . ASP A 1 93 ? 7.914 -13.586 -7.129 1.00 50.62 93 ASP A O 1
ATOM 788 N N . GLY A 1 94 ? 6.982 -14.728 -5.447 1.00 43.09 94 GLY A N 1
ATOM 789 C CA . GLY A 1 94 ? 7.165 -16.053 -6.038 1.00 43.09 94 GLY A CA 1
ATOM 790 C C . GLY A 1 94 ? 8.183 -16.940 -5.325 1.00 43.09 94 GLY A C 1
ATOM 791 O O . GLY A 1 94 ? 8.088 -18.156 -5.475 1.00 43.09 94 GLY A O 1
ATOM 792 N N . LYS A 1 95 ? 9.128 -16.395 -4.541 1.00 44.81 95 LYS A N 1
ATOM 793 C CA . LYS A 1 95 ? 10.090 -17.227 -3.784 1.00 44.81 95 LYS A CA 1
ATOM 794 C C . LYS A 1 95 ? 10.421 -16.708 -2.392 1.00 44.81 95 LYS A C 1
ATOM 796 O O . LYS A 1 95 ? 10.732 -17.527 -1.532 1.00 44.81 95 LYS A O 1
ATOM 801 N N . ASN A 1 96 ? 10.304 -15.406 -2.141 1.00 49.06 96 ASN A N 1
ATOM 802 C CA . ASN A 1 96 ? 10.493 -14.830 -0.819 1.00 49.06 96 ASN A CA 1
ATOM 803 C C . ASN A 1 96 ? 9.311 -13.919 -0.474 1.00 49.06 96 ASN A C 1
ATOM 805 O O . ASN A 1 96 ? 8.760 -13.196 -1.297 1.00 49.06 96 ASN A O 1
ATOM 809 N N . ASN A 1 97 ? 8.872 -13.983 0.778 1.00 50.06 97 ASN A N 1
ATOM 810 C CA . ASN A 1 97 ? 7.852 -13.078 1.289 1.00 50.06 97 ASN A CA 1
ATOM 811 C C . ASN A 1 97 ? 8.491 -11.697 1.484 1.00 50.06 97 ASN A C 1
ATOM 813 O O . ASN A 1 97 ? 8.984 -11.411 2.574 1.00 50.06 97 ASN A O 1
ATOM 817 N N . SER A 1 98 ? 8.521 -10.876 0.437 1.00 55.47 98 SER A N 1
ATOM 818 C CA . SER A 1 98 ? 9.085 -9.527 0.478 1.00 55.47 98 SER A CA 1
ATOM 819 C C . SER A 1 98 ? 8.048 -8.549 1.046 1.00 55.47 98 SER A C 1
ATOM 821 O O . SER A 1 98 ? 6.931 -8.412 0.543 1.00 55.47 98 SER A O 1
ATOM 823 N N . LEU A 1 99 ? 8.395 -7.909 2.161 1.00 57.56 99 LEU A N 1
ATOM 824 C CA . LEU A 1 99 ? 7.601 -6.879 2.828 1.00 57.56 99 LEU A CA 1
ATOM 825 C C . LEU A 1 99 ? 7.714 -5.607 1.996 1.00 57.56 99 LEU A C 1
ATOM 827 O O . LEU A 1 99 ? 8.799 -5.037 1.928 1.00 57.56 99 LEU A O 1
ATOM 831 N N . LEU A 1 100 ? 6.634 -5.181 1.343 1.00 72.06 100 LEU A N 1
ATOM 832 C CA . LEU A 1 100 ? 6.702 -4.003 0.469 1.00 72.06 100 LEU A CA 1
ATOM 833 C C . LEU A 1 100 ? 5.985 -2.793 1.064 1.00 72.06 100 LEU A C 1
ATOM 835 O O . LEU A 1 100 ? 6.347 -1.667 0.741 1.00 72.06 100 LEU A O 1
ATOM 839 N N . VAL A 1 101 ? 4.981 -3.005 1.919 1.00 81.62 101 VAL A N 1
ATOM 840 C CA . VAL A 1 101 ? 4.143 -1.923 2.444 1.00 81.62 101 VAL A CA 1
ATOM 841 C C . VAL A 1 101 ? 3.823 -2.165 3.915 1.00 81.62 101 VAL A C 1
ATOM 843 O O . VAL A 1 101 ? 3.373 -3.246 4.295 1.00 81.62 101 VAL A O 1
ATOM 846 N N . ASN A 1 102 ? 4.003 -1.141 4.744 1.00 84.12 102 ASN A N 1
ATOM 847 C CA . ASN A 1 102 ? 3.670 -1.185 6.163 1.00 84.12 102 ASN A CA 1
ATOM 848 C C . ASN A 1 102 ? 2.514 -0.235 6.468 1.00 84.12 102 ASN A C 1
ATOM 850 O O . ASN A 1 102 ? 2.482 0.896 5.990 1.00 84.12 102 ASN A O 1
ATOM 854 N N . LEU A 1 103 ? 1.589 -0.683 7.311 1.00 87.50 103 LEU A N 1
ATOM 855 C CA . LEU A 1 103 ? 0.562 0.149 7.920 1.00 87.50 103 LEU A CA 1
ATOM 856 C C . LEU A 1 103 ? 0.885 0.294 9.406 1.00 87.50 103 LEU A C 1
ATOM 858 O O . LEU A 1 103 ? 0.862 -0.686 10.154 1.00 87.50 103 LEU A O 1
ATOM 862 N N . ARG A 1 104 ? 1.201 1.514 9.844 1.00 86.88 104 ARG A N 1
ATOM 863 C CA . ARG A 1 104 ? 1.473 1.814 11.258 1.00 86.88 104 ARG A CA 1
ATOM 864 C C . ARG A 1 104 ? 0.271 2.507 11.867 1.00 86.88 104 ARG A C 1
ATOM 866 O O . ARG A 1 104 ? -0.220 3.495 11.321 1.00 86.88 104 ARG A O 1
ATOM 873 N N . LYS A 1 105 ? -0.212 2.011 13.001 1.00 86.12 105 LYS A N 1
ATOM 874 C CA . LYS A 1 105 ? -1.376 2.611 13.648 1.00 86.12 105 LYS A CA 1
ATOM 875 C C . LYS A 1 105 ? -1.011 3.926 14.335 1.00 86.12 105 LYS A C 1
ATOM 877 O O . LYS A 1 105 ? -0.021 4.025 15.055 1.00 86.12 105 LYS A O 1
ATOM 882 N N . ARG A 1 106 ? -1.853 4.939 14.142 1.00 88.25 106 ARG A N 1
ATOM 883 C CA . ARG A 1 106 ? -1.766 6.273 14.747 1.00 88.25 106 ARG A CA 1
ATOM 884 C C . ARG A 1 106 ? -3.148 6.672 15.259 1.00 88.25 106 ARG A C 1
ATOM 886 O O . ARG A 1 106 ? -3.943 7.288 14.551 1.00 88.25 106 ARG A O 1
ATOM 893 N N . GLY A 1 107 ? -3.461 6.279 16.494 1.00 86.88 107 GLY A N 1
ATOM 894 C CA . GLY A 1 107 ? -4.817 6.426 17.033 1.00 86.88 107 GLY A CA 1
ATOM 895 C C . GLY A 1 107 ? -5.811 5.595 16.218 1.00 86.88 107 GLY A C 1
ATOM 896 O O . GLY A 1 107 ? -5.588 4.403 16.038 1.00 86.88 107 GLY A O 1
ATOM 897 N N . SER A 1 108 ? -6.870 6.219 15.696 1.00 87.56 108 SER A N 1
ATOM 898 C CA . SER A 1 108 ? -7.871 5.573 14.829 1.00 87.56 108 SER A CA 1
ATOM 899 C C . SER A 1 108 ? -7.500 5.544 13.338 1.00 87.56 108 SER A C 1
ATOM 901 O O . SER A 1 108 ? -8.320 5.144 12.509 1.00 87.56 108 SER A O 1
ATOM 903 N N . PHE A 1 109 ? -6.298 6.006 12.984 1.00 91.19 109 PHE A N 1
ATOM 904 C CA . PHE A 1 109 ? -5.818 6.120 11.608 1.00 91.19 109 PHE A CA 1
ATOM 905 C C . PHE A 1 109 ? -4.583 5.250 11.361 1.00 91.19 109 PHE A C 1
ATOM 907 O O . PHE A 1 109 ? -3.945 4.771 12.299 1.00 91.19 109 PHE A O 1
ATOM 914 N N . PHE A 1 110 ? -4.239 5.064 10.087 1.00 90.94 110 PHE A N 1
ATOM 915 C 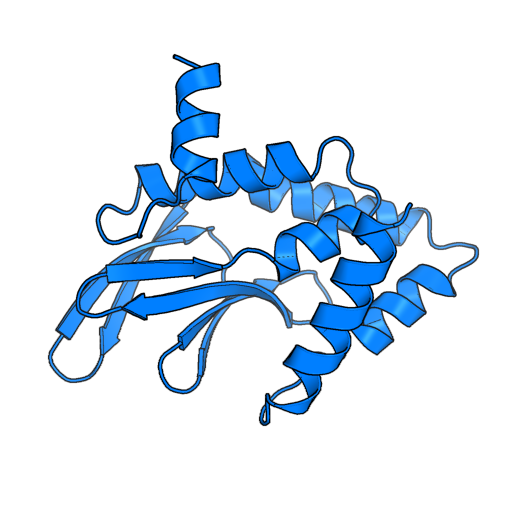CA . PHE A 1 110 ? -3.102 4.259 9.648 1.00 90.94 110 PHE A CA 1
ATOM 916 C C . PHE A 1 110 ? -2.174 5.080 8.756 1.00 90.94 110 PHE A C 1
ATOM 918 O O . PHE A 1 110 ? -2.584 5.635 7.741 1.00 90.94 110 PHE A O 1
ATOM 925 N N . GLU A 1 111 ? -0.912 5.150 9.149 1.00 91.56 111 GLU A N 1
ATOM 926 C CA . GLU A 1 111 ? 0.177 5.697 8.349 1.00 91.56 111 GLU A CA 1
ATOM 927 C C . GLU A 1 111 ? 0.626 4.635 7.337 1.00 91.56 111 GLU A C 1
ATOM 929 O O . GLU A 1 111 ? 0.877 3.487 7.715 1.00 91.56 111 GLU A O 1
ATOM 934 N N . LEU A 1 112 ? 0.690 5.017 6.059 1.00 90.88 112 LEU A N 1
ATOM 935 C CA . LEU A 1 112 ? 1.091 4.153 4.952 1.00 90.88 112 LEU A CA 1
ATOM 936 C C . LEU A 1 112 ? 2.578 4.372 4.647 1.00 90.88 112 LEU A C 1
ATOM 938 O O . LEU A 1 112 ? 2.957 5.425 4.153 1.00 90.88 112 LEU A O 1
ATOM 942 N N . ASP A 1 113 ? 3.403 3.362 4.894 1.00 87.62 113 ASP A N 1
ATOM 943 C CA . ASP A 1 113 ? 4.846 3.368 4.631 1.00 87.62 113 ASP A CA 1
ATOM 944 C C . ASP A 1 113 ? 5.149 2.470 3.420 1.00 87.62 113 ASP A C 1
ATOM 946 O O . ASP A 1 113 ? 4.815 1.281 3.399 1.00 87.62 113 ASP A O 1
ATOM 950 N N . THR A 1 114 ? 5.746 3.072 2.389 1.00 88.75 114 THR A N 1
ATOM 951 C CA . THR A 1 114 ? 6.042 2.455 1.085 1.00 88.75 114 THR A CA 1
ATOM 952 C C . THR A 1 114 ? 7.531 2.477 0.740 1.00 88.75 114 THR A C 1
ATOM 954 O O . THR A 1 114 ? 7.888 2.212 -0.407 1.00 88.75 114 THR A O 1
ATOM 957 N N . ASP A 1 115 ? 8.411 2.759 1.702 1.00 85.12 115 ASP A N 1
ATOM 958 C CA . ASP A 1 115 ? 9.848 2.945 1.446 1.00 85.12 115 ASP A CA 1
ATOM 959 C C . ASP A 1 115 ? 10.495 1.676 0.868 1.00 85.12 115 ASP A C 1
ATOM 961 O O . ASP A 1 115 ? 11.329 1.721 -0.038 1.00 85.12 115 ASP A O 1
ATOM 965 N N . SER A 1 116 ? 10.068 0.511 1.366 1.00 81.56 116 SER A N 1
ATOM 966 C CA . SER A 1 116 ? 10.558 -0.789 0.887 1.00 81.56 116 SER A CA 1
ATOM 967 C C . SER A 1 116 ? 10.098 -1.086 -0.544 1.00 81.56 116 SER A C 1
ATOM 969 O O . SER A 1 116 ? 10.869 -1.631 -1.334 1.00 81.56 116 SER A O 1
ATOM 971 N N . LEU A 1 117 ? 8.869 -0.696 -0.901 1.00 84.19 117 LEU A N 1
ATOM 972 C CA . LEU A 1 117 ? 8.361 -0.796 -2.269 1.00 84.19 117 LEU A CA 1
ATOM 973 C C . LEU A 1 117 ? 9.161 0.100 -3.218 1.00 84.19 117 LEU A C 1
ATOM 975 O O . LEU A 1 117 ? 9.571 -0.356 -4.281 1.00 84.19 117 LEU A O 1
ATOM 979 N N . GLU A 1 118 ? 9.402 1.354 -2.835 1.00 87.38 118 GLU A N 1
ATOM 980 C CA . GLU A 1 118 ? 10.169 2.297 -3.650 1.00 87.38 118 GLU A CA 1
ATOM 981 C C . GLU A 1 118 ? 11.587 1.782 -3.922 1.00 87.38 118 GLU A C 1
ATOM 983 O O . GLU A 1 118 ? 12.018 1.727 -5.078 1.00 87.38 118 GLU A O 1
ATOM 988 N N . LEU A 1 119 ? 12.280 1.326 -2.874 1.00 80.38 119 LEU A N 1
ATOM 989 C CA . LEU A 1 119 ? 13.616 0.748 -2.989 1.00 80.38 119 LEU A CA 1
ATOM 990 C C . LEU A 1 119 ? 13.624 -0.482 -3.901 1.00 80.38 119 LEU A C 1
ATOM 992 O O . LEU A 1 119 ? 14.512 -0.617 -4.743 1.00 80.38 119 LEU A O 1
ATOM 996 N N . LEU A 1 120 ? 12.631 -1.363 -3.773 1.00 76.94 120 LEU A N 1
ATOM 997 C CA . LEU A 1 120 ? 12.543 -2.554 -4.609 1.00 76.94 120 LEU A CA 1
ATOM 998 C C . LEU A 1 120 ? 12.372 -2.200 -6.091 1.00 76.94 120 LEU A C 1
ATOM 1000 O O . LEU A 1 120 ? 13.045 -2.779 -6.941 1.00 76.94 120 LEU A O 1
ATOM 1004 N N . LEU A 1 121 ? 11.509 -1.236 -6.409 1.00 80.06 121 LEU A N 1
ATOM 1005 C CA . LEU A 1 121 ? 11.305 -0.789 -7.787 1.00 80.06 121 LEU A CA 1
ATOM 1006 C C . LEU A 1 121 ? 12.556 -0.128 -8.369 1.00 80.06 121 LEU A C 1
ATOM 1008 O O . LEU A 1 121 ? 12.874 -0.341 -9.540 1.00 80.06 121 LEU A O 1
ATOM 1012 N N . TYR A 1 122 ? 13.276 0.642 -7.551 1.00 80.50 122 TYR A N 1
ATOM 1013 C CA . TYR A 1 122 ? 14.565 1.211 -7.926 1.00 80.50 122 TYR A CA 1
ATOM 1014 C C . TYR A 1 122 ? 15.590 0.113 -8.246 1.00 80.50 122 TYR A C 1
ATOM 1016 O O . TYR A 1 122 ? 16.236 0.159 -9.292 1.00 80.50 122 TYR A O 1
ATOM 1024 N N . LEU A 1 123 ? 15.712 -0.898 -7.378 1.00 74.75 123 LEU A N 1
ATOM 1025 C CA . LEU A 1 123 ? 16.630 -2.026 -7.566 1.00 74.75 123 LEU A CA 1
ATOM 1026 C C . LEU A 1 123 ? 16.253 -2.909 -8.765 1.00 74.75 123 LEU A C 1
ATOM 1028 O O . LEU A 1 123 ? 17.144 -3.443 -9.416 1.00 74.75 123 LEU A O 1
ATOM 1032 N N . ALA A 1 124 ? 14.960 -3.030 -9.076 1.00 73.75 124 ALA A N 1
ATOM 1033 C CA . ALA A 1 124 ? 14.439 -3.748 -10.242 1.00 73.75 124 ALA A CA 1
ATOM 1034 C C . ALA A 1 124 ? 14.443 -2.907 -11.538 1.00 73.75 124 ALA A C 1
ATOM 1036 O O . ALA A 1 124 ? 13.828 -3.299 -12.532 1.00 73.75 124 ALA A O 1
A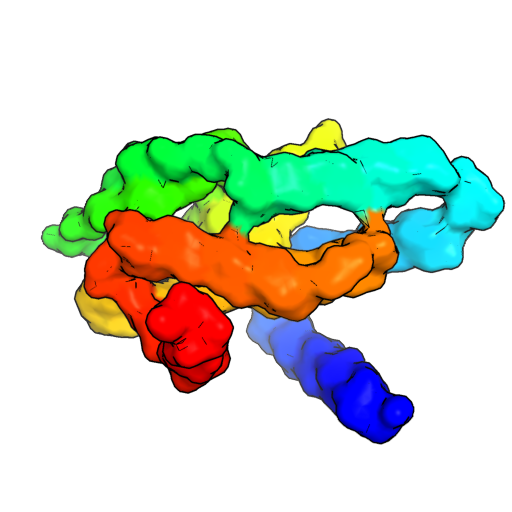TOM 1037 N N . ASN A 1 125 ? 15.074 -1.726 -11.519 1.00 76.81 125 ASN A N 1
ATOM 1038 C CA . ASN A 1 125 ? 15.206 -0.830 -12.667 1.00 76.81 125 ASN A CA 1
ATOM 1039 C C . ASN A 1 125 ? 13.857 -0.522 -13.359 1.00 76.81 125 ASN A C 1
ATOM 1041 O O . ASN A 1 125 ? 13.694 -0.553 -14.590 1.00 76.81 125 ASN A O 1
ATOM 1045 N N . VAL A 1 126 ? 12.838 -0.260 -12.539 1.00 81.25 126 VAL A N 1
ATOM 1046 C CA . VAL A 1 126 ? 11.507 0.141 -12.992 1.00 81.25 126 VAL A CA 1
ATOM 1047 C C . VAL A 1 126 ? 11.542 1.618 -13.371 1.00 81.25 126 VAL A C 1
ATOM 1049 O O . VAL A 1 126 ? 11.837 2.492 -12.556 1.00 81.25 126 VAL A O 1
ATOM 1052 N N . GLU A 1 127 ? 11.188 1.923 -14.616 1.00 86.19 127 GLU A N 1
ATOM 1053 C CA . GLU A 1 127 ? 11.121 3.310 -15.073 1.00 86.19 127 GLU A CA 1
ATOM 1054 C C . GLU A 1 127 ? 10.031 4.080 -14.328 1.00 86.19 127 GLU A C 1
ATOM 1056 O O . GLU A 1 127 ? 8.927 3.564 -14.116 1.00 86.19 127 GLU A O 1
ATOM 1061 N N . ASN A 1 128 ? 10.321 5.335 -13.975 1.00 90.62 128 ASN A N 1
ATOM 1062 C CA . ASN A 1 128 ? 9.396 6.227 -13.270 1.00 90.62 128 ASN A CA 1
ATOM 1063 C C . ASN A 1 128 ? 8.852 5.627 -11.957 1.00 90.62 128 ASN A C 1
ATOM 1065 O O . ASN A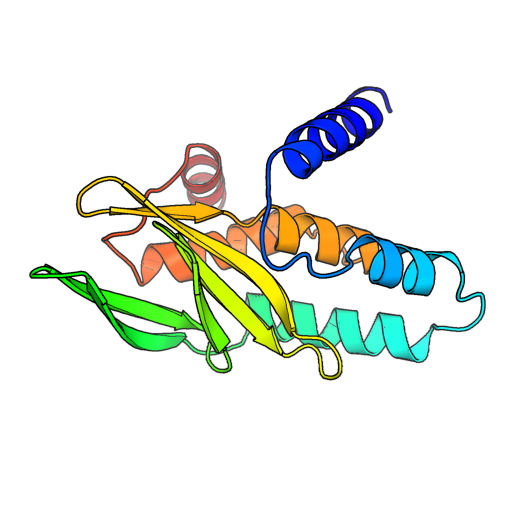 1 128 ? 7.684 5.840 -11.617 1.00 90.62 128 ASN A O 1
ATOM 1069 N N . TYR A 1 129 ? 9.678 4.859 -11.234 1.00 87.88 129 TYR A N 1
ATOM 1070 C CA . TYR A 1 129 ? 9.258 4.152 -10.022 1.00 87.88 129 TYR A CA 1
ATOM 1071 C C . TYR A 1 129 ? 8.633 5.078 -8.966 1.00 87.88 129 TYR A C 1
ATOM 1073 O O . TYR A 1 129 ? 7.587 4.732 -8.431 1.00 87.88 129 TYR A O 1
ATOM 1081 N N . GLU A 1 130 ? 9.179 6.279 -8.740 1.00 92.06 130 GLU A N 1
ATOM 1082 C CA . GLU A 1 130 ? 8.633 7.260 -7.780 1.00 92.06 130 GLU A CA 1
ATOM 1083 C C . GLU A 1 130 ? 7.171 7.612 -8.108 1.00 92.06 130 GLU A C 1
ATOM 1085 O O . GLU A 1 130 ? 6.281 7.554 -7.259 1.00 92.06 130 GLU A O 1
ATOM 1090 N N . SER A 1 131 ? 6.880 7.892 -9.385 1.00 91.88 131 SER A N 1
ATOM 1091 C CA . SER A 1 131 ? 5.512 8.171 -9.834 1.00 91.88 131 SER A CA 1
ATOM 1092 C C . SER A 1 131 ? 4.602 6.949 -9.694 1.00 91.88 131 SER A C 1
ATOM 1094 O O . SER A 1 131 ? 3.429 7.100 -9.356 1.00 91.88 131 SER A O 1
ATOM 1096 N N . LYS A 1 132 ? 5.118 5.738 -9.933 1.00 91.31 132 LYS A N 1
ATOM 1097 C CA . LYS A 1 132 ? 4.363 4.490 -9.748 1.00 91.31 132 LYS A CA 1
ATOM 1098 C C . LYS A 1 132 ? 4.020 4.248 -8.273 1.00 91.31 132 LYS A C 1
ATOM 1100 O O . LYS A 1 132 ? 2.879 3.886 -7.993 1.00 91.31 132 LYS A O 1
ATOM 1105 N N . VAL A 1 133 ? 4.938 4.525 -7.343 1.00 91.62 133 VAL A N 1
ATOM 1106 C CA . VAL A 1 133 ? 4.671 4.473 -5.893 1.00 91.62 133 VAL A CA 1
ATOM 1107 C C . VAL A 1 133 ? 3.563 5.452 -5.518 1.00 91.62 133 VAL A C 1
ATOM 1109 O O . VAL A 1 133 ? 2.592 5.045 -4.885 1.00 91.62 133 VAL A O 1
ATOM 1112 N N . LEU A 1 134 ? 3.633 6.706 -5.974 1.00 93.69 134 LEU A N 1
ATOM 1113 C CA . LEU A 1 134 ? 2.597 7.707 -5.689 1.00 93.69 134 LEU A CA 1
ATOM 1114 C C . LEU A 1 134 ? 1.231 7.326 -6.281 1.00 93.69 134 LEU A C 1
ATOM 1116 O O . LEU A 1 134 ? 0.208 7.482 -5.617 1.00 93.69 134 LEU A O 1
ATOM 1120 N N . LYS A 1 135 ? 1.189 6.741 -7.488 1.00 92.69 135 LYS A N 1
ATOM 1121 C CA . LYS A 1 135 ? -0.054 6.188 -8.060 1.00 92.69 135 LYS A CA 1
ATOM 1122 C C . LYS A 1 135 ? -0.631 5.071 -7.195 1.00 92.69 135 LYS A C 1
ATOM 1124 O O . LYS A 1 135 ? -1.837 5.045 -6.966 1.00 92.69 135 LYS A O 1
ATOM 1129 N N . PHE A 1 136 ? 0.208 4.162 -6.704 1.00 91.19 136 PHE A N 1
ATOM 1130 C CA . PHE A 1 136 ? -0.228 3.086 -5.817 1.00 91.19 136 PHE A CA 1
ATOM 1131 C C . PHE A 1 136 ? -0.747 3.610 -4.477 1.00 91.19 136 PHE A C 1
ATOM 1133 O O . PHE A 1 136 ? -1.840 3.225 -4.057 1.00 91.19 136 PHE A O 1
ATOM 1140 N N . ARG A 1 137 ? -0.020 4.544 -3.852 1.00 93.12 137 ARG A N 1
ATOM 1141 C CA . ARG A 1 137 ? -0.468 5.237 -2.637 1.00 93.12 137 ARG A CA 1
ATOM 1142 C C . ARG A 1 137 ? -1.819 5.902 -2.861 1.00 93.12 137 ARG A C 1
ATOM 1144 O O . ARG A 1 137 ? -2.740 5.644 -2.096 1.00 93.12 137 ARG A O 1
ATOM 1151 N N . LYS A 1 138 ? -1.988 6.650 -3.956 1.00 92.81 138 LYS A N 1
ATOM 1152 C CA . LYS A 1 138 ? -3.269 7.271 -4.318 1.00 92.81 138 LYS A CA 1
ATOM 1153 C C . LYS A 1 138 ? -4.401 6.240 -4.415 1.00 92.81 138 LYS A C 1
ATOM 1155 O O . LYS A 1 138 ? -5.439 6.425 -3.789 1.00 92.81 138 LYS A O 1
ATOM 1160 N N . ARG A 1 139 ? -4.197 5.128 -5.138 1.00 91.38 139 ARG A N 1
ATOM 1161 C CA . ARG A 1 139 ? -5.203 4.050 -5.262 1.00 91.38 139 ARG A CA 1
ATOM 1162 C C . ARG A 1 139 ? -5.627 3.498 -3.893 1.00 91.38 139 ARG A C 1
ATOM 1164 O O . ARG A 1 139 ? -6.815 3.262 -3.681 1.00 91.38 139 ARG A O 1
ATOM 1171 N N . LEU A 1 140 ? -4.677 3.309 -2.972 1.00 90.81 140 LEU A N 1
ATOM 1172 C CA . LEU A 1 140 ? -4.961 2.888 -1.597 1.00 90.81 140 LEU A CA 1
ATOM 1173 C C . LEU A 1 140 ? -5.716 3.964 -0.811 1.00 90.81 140 LEU A C 1
ATOM 1175 O O . LEU A 1 140 ? -6.732 3.656 -0.194 1.00 90.81 140 LEU A O 1
ATOM 1179 N N . LEU A 1 141 ? -5.246 5.210 -0.841 1.00 93.12 141 LEU A N 1
ATOM 1180 C CA . LEU A 1 141 ? -5.829 6.333 -0.104 1.00 93.12 141 LEU A CA 1
ATOM 1181 C C . LEU A 1 141 ? -7.266 6.640 -0.563 1.00 93.12 141 LEU A C 1
ATOM 1183 O O . LEU A 1 141 ? -8.136 6.873 0.273 1.00 93.12 141 LEU A O 1
ATOM 1187 N N . ASP A 1 142 ? -7.553 6.548 -1.865 1.00 92.06 142 ASP A N 1
ATOM 1188 C CA . ASP A 1 142 ? -8.897 6.756 -2.427 1.00 92.06 142 ASP A CA 1
ATOM 1189 C C . ASP A 1 142 ? -9.921 5.734 -1.901 1.00 92.06 142 ASP A C 1
ATOM 1191 O O . ASP A 1 142 ? -11.112 6.033 -1.774 1.00 92.06 142 ASP A O 1
ATOM 1195 N N . ARG A 1 143 ? -9.474 4.510 -1.593 1.00 92.69 143 ARG A N 1
ATOM 1196 C CA . ARG A 1 143 ? -10.328 3.430 -1.072 1.00 92.69 143 ARG A CA 1
ATOM 1197 C C . ARG A 1 143 ? -10.379 3.396 0.458 1.00 92.69 143 ARG A C 1
ATOM 1199 O O . ARG A 1 143 ? -11.304 2.801 1.006 1.00 92.69 143 ARG A O 1
ATOM 1206 N N . ASN A 1 144 ? -9.436 4.043 1.145 1.00 93.81 144 ASN A N 1
ATOM 1207 C CA . ASN A 1 144 ? -9.231 3.922 2.589 1.00 93.81 144 ASN A CA 1
ATOM 1208 C C . ASN A 1 144 ? -9.249 5.275 3.303 1.00 93.81 144 ASN A C 1
ATOM 1210 O O . ASN A 1 144 ? -8.224 5.926 3.483 1.00 93.81 144 ASN A O 1
ATOM 1214 N N . LYS A 1 145 ? -10.425 5.673 3.800 1.00 92.00 145 LYS A N 1
ATOM 1215 C CA . LYS A 1 145 ? -10.616 6.956 4.509 1.00 92.00 145 LYS A CA 1
ATOM 1216 C C . LYS A 1 145 ? -9.864 7.062 5.841 1.00 92.00 145 LYS A C 1
ATOM 1218 O O . LYS A 1 145 ? -9.696 8.155 6.365 1.00 92.00 145 LYS A O 1
ATOM 1223 N N . ASN A 1 146 ? -9.474 5.929 6.413 1.00 91.06 146 ASN A N 1
ATOM 1224 C CA . ASN A 1 146 ? -8.731 5.833 7.666 1.00 91.06 146 ASN A CA 1
ATOM 1225 C C . ASN A 1 146 ? -7.209 5.877 7.459 1.00 91.06 146 ASN A C 1
ATOM 1227 O O . ASN A 1 146 ? -6.474 5.735 8.435 1.00 91.06 146 ASN A O 1
ATOM 1231 N N . PHE A 1 147 ? -6.724 6.041 6.227 1.00 93.88 147 PHE A N 1
ATOM 1232 C CA . PHE A 1 147 ? -5.296 6.181 5.957 1.00 93.88 147 PHE A CA 1
ATOM 1233 C C . PHE A 1 147 ? -4.897 7.659 5.969 1.00 93.88 147 PHE A C 1
ATOM 1235 O O . PHE A 1 147 ? -5.634 8.525 5.496 1.00 93.88 147 PHE A O 1
ATOM 1242 N N . ILE A 1 148 ? -3.729 7.947 6.534 1.00 93.12 148 ILE A N 1
ATOM 1243 C CA . ILE A 1 148 ? -3.188 9.303 6.636 1.00 93.12 148 ILE A CA 1
ATOM 1244 C C . ILE A 1 148 ? -2.563 9.676 5.290 1.00 93.12 148 ILE A C 1
ATOM 1246 O O . ILE A 1 148 ? -1.677 8.973 4.809 1.00 93.12 148 ILE A O 1
ATOM 1250 N N . LYS A 1 149 ? -3.014 10.788 4.699 1.00 93.94 149 LYS A N 1
ATOM 1251 C CA . LYS A 1 149 ? -2.368 11.392 3.526 1.00 93.94 149 LYS A CA 1
ATOM 1252 C C . LYS A 1 149 ? -1.147 12.198 3.957 1.00 93.94 149 LYS A C 1
ATOM 1254 O O . LYS A 1 149 ? -1.232 12.987 4.898 1.00 93.94 149 LYS A O 1
ATOM 1259 N N . GLU A 1 150 ? -0.049 12.061 3.230 1.00 93.31 150 GLU A N 1
ATOM 1260 C CA . GLU A 1 150 ? 1.134 12.901 3.397 1.00 93.31 150 GLU A CA 1
ATOM 1261 C C . GLU A 1 150 ? 1.145 14.061 2.393 1.00 93.31 150 GLU A C 1
ATOM 1263 O O . GLU A 1 150 ? 0.418 14.066 1.398 1.00 93.31 150 GLU A O 1
ATOM 1268 N N . ASN A 1 151 ? 2.019 15.048 2.616 1.00 92.19 151 ASN A N 1
ATOM 1269 C CA . ASN A 1 151 ? 2.160 16.195 1.711 1.00 92.19 151 ASN A CA 1
ATOM 1270 C C . ASN A 1 151 ? 2.481 15.764 0.271 1.00 92.19 151 ASN A C 1
ATOM 1272 O O . ASN A 1 151 ? 1.919 16.324 -0.665 1.00 92.19 151 ASN A O 1
ATOM 1276 N N . GLN A 1 152 ? 3.322 14.739 0.097 1.00 90.69 152 GLN A N 1
ATOM 1277 C CA . GLN A 1 152 ? 3.656 14.193 -1.221 1.00 90.69 152 GLN A CA 1
ATOM 1278 C C . GLN A 1 152 ? 2.441 13.611 -1.957 1.00 90.69 152 GLN A C 1
ATOM 1280 O O . GLN A 1 152 ? 2.343 13.751 -3.174 1.00 90.69 152 GLN A O 1
ATOM 1285 N N . ASP A 1 153 ? 1.489 13.019 -1.228 1.00 92.69 153 ASP A N 1
ATOM 1286 C CA . ASP A 1 153 ? 0.258 12.480 -1.808 1.00 92.69 153 ASP A CA 1
ATOM 1287 C C . ASP A 1 153 ? -0.639 13.622 -2.303 1.00 92.69 153 ASP A C 1
ATOM 1289 O O . ASP A 1 153 ? -1.140 13.590 -3.425 1.00 92.69 153 ASP A O 1
ATOM 1293 N N . ILE A 1 154 ? -0.778 14.675 -1.491 1.00 91.75 154 ILE A N 1
ATOM 1294 C CA . ILE A 1 154 ? -1.575 15.867 -1.815 1.00 91.75 154 ILE A CA 1
ATOM 1295 C C . ILE A 1 154 ? -0.975 16.617 -3.013 1.00 91.75 154 ILE A C 1
ATOM 1297 O O . ILE A 1 154 ? -1.695 17.041 -3.916 1.00 91.75 154 ILE A O 1
ATOM 1301 N N . GLU A 1 155 ? 0.345 16.804 -3.032 1.00 92.12 155 GLU A N 1
ATOM 1302 C CA . GLU A 1 155 ? 1.047 17.444 -4.148 1.00 92.12 155 GLU A CA 1
ATOM 1303 C C . GLU A 1 155 ? 0.950 16.630 -5.437 1.00 92.12 155 GLU A C 1
ATOM 1305 O O . GLU A 1 155 ? 0.867 17.206 -6.523 1.00 92.12 155 GLU A O 1
ATOM 1310 N N . PHE A 1 156 ? 0.966 15.300 -5.333 1.00 91.19 156 PHE A N 1
ATOM 1311 C CA . PHE A 1 156 ? 0.781 14.421 -6.475 1.00 91.19 156 PHE A CA 1
ATOM 1312 C C . PHE A 1 156 ? -0.636 14.527 -7.038 1.00 91.19 156 PHE A C 1
ATOM 1314 O O . PHE A 1 156 ? -0.776 14.704 -8.243 1.00 91.19 156 PHE A O 1
ATOM 1321 N N . GLU A 1 157 ? -1.670 14.479 -6.192 1.00 88.81 157 GLU A N 1
ATOM 1322 C CA . GLU A 1 157 ? -3.075 14.594 -6.615 1.00 88.81 157 GLU A CA 1
ATOM 1323 C C . GLU A 1 157 ? -3.336 15.887 -7.399 1.00 88.81 157 GLU A C 1
ATOM 1325 O O . GLU A 1 157 ? -3.876 15.828 -8.501 1.00 88.81 157 GLU A O 1
ATOM 1330 N N . LYS A 1 158 ? -2.832 17.027 -6.910 1.00 90.62 158 LYS A N 1
ATOM 1331 C CA . LYS A 1 158 ? -2.967 18.340 -7.570 1.00 90.62 158 LYS A CA 1
ATOM 1332 C C . LYS A 1 158 ? -2.373 18.420 -8.979 1.00 90.62 158 LYS A C 1
ATOM 1334 O O . LYS A 1 158 ? -2.690 19.345 -9.713 1.00 90.62 158 LYS A O 1
ATOM 1339 N N . LYS A 1 159 ? -1.464 17.514 -9.357 1.00 84.38 159 LYS A N 1
ATOM 1340 C CA . LYS A 1 159 ? -0.871 17.493 -10.709 1.00 84.38 159 LYS A CA 1
ATOM 1341 C C . LYS A 1 159 ? -1.779 16.840 -11.753 1.00 84.38 159 LYS A C 1
ATOM 1343 O O . LYS A 1 159 ? -1.467 16.927 -12.938 1.00 84.38 159 LYS A O 1
ATOM 1348 N N . PHE A 1 160 ? -2.833 16.149 -11.321 1.00 71.81 160 PHE A N 1
ATOM 1349 C CA . PHE A 1 160 ? -3.765 15.422 -12.187 1.00 71.81 160 PHE A CA 1
ATOM 1350 C C . PHE A 1 160 ? -5.221 15.899 -12.034 1.00 71.81 160 PHE A C 1
ATOM 1352 O O . PHE A 1 160 ? -6.109 15.270 -12.609 1.00 71.81 160 PHE A O 1
ATOM 1359 N N . GLU A 1 161 ? -5.449 16.972 -11.269 1.00 58.22 161 GLU A N 1
ATOM 1360 C CA . GLU A 1 161 ? -6.682 17.780 -11.262 1.00 58.22 161 GLU A CA 1
ATOM 1361 C C . GLU A 1 161 ? -6.609 18.869 -12.340 1.00 58.22 161 GLU A C 1
ATOM 1363 O O . GLU A 1 161 ? -7.645 19.094 -13.005 1.00 58.22 161 GLU A O 1
#

Foldseek 3Di:
DVVVVVVVVVVVVVVVPDDDDDPPVVVVLCCLVVDPPVPPLLVLLLVVLLCQLPPFDWDWDWDDDPPDIDIFTDGPQWDWDDDDQKIFTFHCSPPDRQGQWIWGDDPQATEIDRPSVLVVCVSSVPPPSVLSSLSSVQVRCVGGVRYDDDPVNVVSVVVVD

Sequence (161 aa):
MKKKILLILIFINIFSYFSASTIDLSSFERQLKNCNHCSGIEGELKTRLEKFILEEDFYEFNYNEKNEKYKFFIPKGSIVKHSEDKLNLTFYDGKNNSLLVNLRKRGSFFELDTDSLELLLYLANVENYESKVLKFRKRLLDRNKNFIKENQDIEFEKKFE

pLDDT: mean 71.09, std 20.64, range [27.25, 93.94]